Protein AF-A0A2L2WLT0-F1 (afdb_monomer_lite)

Sequence (44 aa):
TLQDYRNEGRIAYIQLGGKILYRESDIERMLADGYRSAYRQTAT

Radius of gyration: 13.49 Å; chains: 1; bounding box: 21×18×46 Å

Structure (mmCIF, N/CA/C/O backbone):
data_AF-A0A2L2WLT0-F1
#
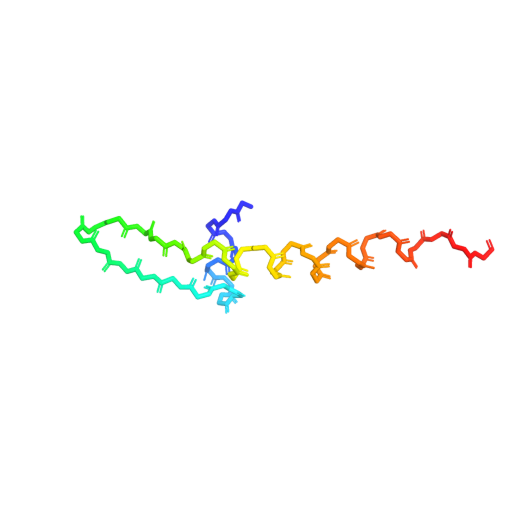_entry.id   AF-A0A2L2WLT0-F1
#
loop_
_atom_site.group_PDB
_atom_site.id
_atom_site.type_symbol
_atom_site.label_atom_id
_atom_site.label_alt_id
_atom_site.label_comp_id
_atom_site.label_asym_id
_atom_site.label_entity_id
_atom_site.label_seq_id
_atom_site.pdbx_PDB_ins_code
_atom_site.Cartn_x
_atom_site.Cartn_y
_atom_site.Cartn_z
_atom_site.occupancy
_atom_site.B_iso_or_equiv
_atom_site.auth_seq_id
_atom_site.auth_comp_id
_atom_site.auth_asym_id
_atom_site.auth_atom_id
_atom_site.pdbx_PDB_model_num
ATOM 1 N N . THR A 1 1 ? 4.141 4.552 -6.257 1.00 77.75 1 THR A N 1
ATOM 2 C CA . THR A 1 1 ? 4.230 4.169 -4.825 1.00 77.75 1 THR A CA 1
ATOM 3 C C . THR A 1 1 ? 3.043 3.275 -4.465 1.00 77.75 1 THR A C 1
ATOM 5 O O . THR A 1 1 ? 2.083 3.273 -5.222 1.00 77.75 1 THR A O 1
ATOM 8 N N . LEU A 1 2 ? 3.042 2.516 -3.353 1.00 79.94 2 LEU A N 1
ATOM 9 C CA . LEU A 1 2 ? 1.858 1.709 -2.957 1.00 79.94 2 LEU A CA 1
ATOM 10 C C . LEU A 1 2 ? 0.593 2.559 -2.728 1.00 79.94 2 LEU A C 1
ATOM 12 O O . LEU A 1 2 ? -0.519 2.062 -2.879 1.00 79.94 2 LEU A O 1
ATOM 16 N N . GLN A 1 3 ? 0.756 3.843 -2.394 1.00 80.62 3 GLN A N 1
ATOM 17 C CA . GLN A 1 3 ? -0.369 4.764 -2.242 1.00 80.62 3 GLN A CA 1
ATOM 18 C C . GLN A 1 3 ? -1.086 5.022 -3.574 1.00 80.62 3 GLN A C 1
ATOM 20 O O . GLN A 1 3 ? -2.310 5.096 -3.583 1.00 80.62 3 GLN A O 1
ATOM 25 N N . ASP A 1 4 ? -0.356 5.083 -4.691 1.00 84.50 4 ASP A N 1
ATOM 26 C CA . ASP A 1 4 ? -0.937 5.325 -6.019 1.00 84.50 4 ASP A CA 1
ATOM 27 C C . ASP A 1 4 ? -1.806 4.143 -6.463 1.00 84.50 4 ASP A C 1
ATOM 29 O O . ASP A 1 4 ? -2.959 4.327 -6.839 1.00 84.50 4 ASP A O 1
ATOM 33 N N . TYR A 1 5 ? -1.318 2.910 -6.282 1.00 80.88 5 TYR A N 1
ATOM 34 C CA . TYR A 1 5 ? -2.085 1.693 -6.583 1.00 80.88 5 TYR A CA 1
ATOM 35 C C . TYR A 1 5 ? -3.380 1.594 -5.773 1.00 80.88 5 TYR A C 1
ATOM 37 O O . TYR A 1 5 ? -4.398 1.127 -6.282 1.00 80.88 5 TYR A O 1
ATOM 45 N N . ARG A 1 6 ? -3.365 2.053 -4.518 1.00 83.19 6 ARG A N 1
ATOM 46 C CA . ARG A 1 6 ? -4.579 2.156 -3.704 1.00 83.19 6 ARG A CA 1
ATOM 47 C C . ARG A 1 6 ? -5.529 3.215 -4.260 1.00 83.19 6 ARG A C 1
ATOM 49 O O . ARG A 1 6 ? -6.717 2.945 -4.395 1.00 83.19 6 ARG A O 1
ATOM 56 N N . ASN A 1 7 ? -5.018 4.410 -4.552 1.00 85.94 7 ASN A N 1
ATOM 57 C CA . ASN A 1 7 ? -5.829 5.530 -5.033 1.00 85.94 7 ASN A CA 1
ATOM 58 C C . ASN A 1 7 ? -6.471 5.225 -6.402 1.00 85.94 7 ASN A C 1
ATOM 60 O O . ASN A 1 7 ? -7.579 5.677 -6.668 1.00 85.94 7 ASN A O 1
ATOM 64 N N . GLU A 1 8 ? -5.817 4.407 -7.228 1.00 86.62 8 GLU A N 1
ATOM 65 C CA . GLU A 1 8 ? -6.328 3.899 -8.509 1.00 86.62 8 GLU A CA 1
ATOM 66 C C . GLU A 1 8 ? -7.256 2.674 -8.367 1.00 86.62 8 GLU A C 1
ATOM 68 O O . GLU A 1 8 ? -7.746 2.153 -9.368 1.00 86.62 8 GLU A O 1
ATOM 73 N N . GLY A 1 9 ? -7.487 2.174 -7.146 1.00 82.38 9 GLY A N 1
ATOM 74 C CA . GLY A 1 9 ? -8.334 1.002 -6.892 1.00 82.38 9 GLY A CA 1
ATOM 75 C C . GLY A 1 9 ? -7.742 -0.326 -7.381 1.00 82.38 9 GLY A C 1
ATOM 76 O O . GLY A 1 9 ? -8.470 -1.299 -7.558 1.00 82.38 9 GLY A O 1
ATOM 77 N N . ARG A 1 10 ? -6.425 -0.380 -7.612 1.00 83.38 10 ARG A N 1
ATOM 78 C CA . ARG A 1 10 ? -5.725 -1.537 -8.194 1.00 83.38 10 ARG A CA 1
ATOM 79 C C . ARG A 1 10 ? -5.317 -2.601 -7.182 1.00 83.38 10 ARG A C 1
ATOM 81 O O . ARG A 1 10 ? -5.026 -3.725 -7.579 1.00 83.38 10 ARG A O 1
ATOM 88 N N . ILE A 1 11 ? -5.284 -2.267 -5.893 1.00 87.88 11 ILE A N 1
ATOM 89 C CA . ILE A 1 11 ? -4.925 -3.205 -4.828 1.00 87.88 11 ILE A CA 1
ATOM 90 C C . ILE A 1 11 ? -5.902 -3.106 -3.657 1.00 87.88 11 ILE A C 1
ATOM 92 O O . ILE A 1 11 ? -6.235 -2.017 -3.184 1.00 87.88 11 ILE A O 1
ATOM 96 N N . ALA A 1 12 ? -6.361 -4.265 -3.187 1.00 88.94 12 ALA A N 1
ATOM 97 C CA . ALA A 1 12 ? -7.218 -4.360 -2.016 1.00 88.94 12 ALA A CA 1
ATOM 98 C C . ALA A 1 12 ? -6.430 -4.046 -0.736 1.00 88.94 12 ALA A C 1
ATOM 100 O O . ALA A 1 12 ? -5.260 -4.408 -0.598 1.00 88.94 12 ALA A O 1
ATOM 101 N N . TYR A 1 13 ? -7.086 -3.398 0.223 1.00 93.44 13 TYR A N 1
ATOM 102 C CA . TYR A 1 13 ? -6.502 -3.067 1.518 1.00 93.44 13 TYR A CA 1
ATOM 103 C C . TYR A 1 13 ? -7.548 -3.148 2.624 1.00 93.44 13 TYR A C 1
ATOM 105 O O . TYR A 1 13 ? -8.752 -3.093 2.371 1.00 93.44 13 TYR A O 1
ATOM 113 N N . ILE A 1 14 ? -7.070 -3.233 3.863 1.00 93.81 14 ILE A N 1
ATOM 114 C CA . ILE A 1 14 ? -7.899 -3.069 5.057 1.00 93.81 14 ILE A CA 1
ATOM 115 C C . ILE A 1 14 ? -7.365 -1.922 5.907 1.00 93.81 14 ILE A C 1
ATOM 117 O O . ILE A 1 14 ? -6.160 -1.653 5.931 1.00 93.81 14 ILE A O 1
ATOM 121 N N . GLN A 1 15 ? -8.269 -1.252 6.617 1.00 94.31 15 GLN A N 1
ATOM 122 C CA . GLN A 1 15 ? -7.913 -0.237 7.596 1.00 94.31 15 GLN A CA 1
ATOM 123 C C . GLN A 1 15 ? -8.114 -0.799 9.001 1.00 94.31 15 GLN A C 1
ATOM 125 O O . GLN A 1 15 ? -9.221 -1.186 9.368 1.00 94.31 15 GLN A O 1
ATOM 130 N N . LEU A 1 16 ? -7.044 -0.826 9.792 1.00 95.81 16 LEU A N 1
ATOM 131 C CA . LEU A 1 16 ? -7.074 -1.286 11.176 1.00 95.81 16 LEU A CA 1
ATOM 132 C C . LEU A 1 16 ? -6.405 -0.241 12.064 1.00 95.81 16 LEU A C 1
ATOM 134 O O . LEU A 1 16 ? -5.215 0.034 11.920 1.00 95.81 16 LEU A O 1
ATOM 138 N N . GLY A 1 17 ? -7.180 0.377 12.959 1.00 94.06 17 GLY A N 1
ATOM 139 C CA . GLY A 1 17 ? -6.665 1.391 13.887 1.00 94.06 17 GLY A CA 1
ATOM 140 C C . GLY A 1 17 ? -5.948 2.555 13.190 1.00 94.06 17 GLY A C 1
ATOM 141 O O . GLY A 1 17 ? -4.895 2.990 13.644 1.00 94.06 17 GLY A O 1
ATOM 142 N N . GLY A 1 18 ? -6.455 3.006 12.037 1.00 93.56 18 GLY A N 1
ATOM 143 C CA . GLY A 1 18 ? -5.841 4.082 11.249 1.00 93.56 18 GLY A CA 1
ATOM 144 C C . GLY A 1 18 ? -4.658 3.656 10.369 1.00 93.56 18 GLY A C 1
ATOM 145 O O . GLY A 1 18 ? -4.209 4.451 9.547 1.00 93.56 18 GLY A O 1
ATOM 146 N N . LYS A 1 19 ? -4.183 2.409 10.473 1.00 92.56 19 LYS A N 1
ATOM 147 C CA . LYS A 1 19 ? -3.139 1.861 9.597 1.00 92.56 19 LYS A CA 1
ATOM 148 C C . LYS A 1 19 ? -3.753 1.190 8.377 1.00 92.56 19 LYS A C 1
ATOM 150 O O . LYS A 1 19 ? -4.781 0.524 8.483 1.00 92.56 19 LYS A O 1
ATOM 155 N N . ILE A 1 20 ? -3.093 1.347 7.234 1.00 92.25 20 ILE A N 1
ATOM 156 C CA . ILE A 1 20 ? -3.411 0.616 6.007 1.00 92.25 20 ILE A CA 1
ATOM 157 C C . ILE A 1 20 ? -2.569 -0.654 5.994 1.00 92.25 20 ILE A C 1
ATOM 159 O O . ILE A 1 20 ? -1.346 -0.581 6.109 1.00 92.25 20 ILE A O 1
ATOM 163 N N . LEU A 1 21 ? -3.226 -1.800 5.847 1.00 93.75 21 LEU A N 1
ATOM 164 C CA . LEU A 1 21 ? -2.572 -3.093 5.699 1.00 93.75 21 LEU A CA 1
ATOM 165 C C . LEU A 1 21 ? -2.923 -3.686 4.341 1.00 93.75 21 LEU A C 1
ATOM 167 O O . LEU A 1 21 ? -4.074 -3.631 3.897 1.00 93.75 21 LEU A O 1
ATOM 171 N N . TYR A 1 22 ? -1.916 -4.283 3.719 1.00 93.62 22 TYR A N 1
ATOM 172 C CA . TYR A 1 22 ? -2.053 -5.047 2.492 1.00 93.62 22 TYR A CA 1
ATOM 173 C C . TYR A 1 22 ? -1.817 -6.514 2.811 1.00 93.62 22 TYR A C 1
ATOM 175 O O . TYR A 1 22 ? -0.982 -6.849 3.655 1.00 93.62 22 TYR A O 1
ATOM 183 N N . ARG A 1 23 ? -2.548 -7.390 2.129 1.00 93.31 23 ARG A N 1
ATOM 184 C CA . ARG A 1 23 ? -2.230 -8.810 2.156 1.00 93.31 23 ARG A CA 1
ATOM 185 C C . ARG A 1 23 ? -0.982 -9.025 1.307 1.00 93.31 23 ARG A C 1
ATOM 187 O O . ARG A 1 23 ? -0.936 -8.579 0.164 1.00 93.31 23 ARG A O 1
ATOM 194 N N . GLU A 1 24 ? -0.002 -9.726 1.861 1.00 93.12 24 GLU A N 1
ATOM 195 C CA . GLU A 1 24 ? 1.252 -10.042 1.173 1.00 93.12 24 GLU A CA 1
ATOM 196 C C . GLU A 1 24 ? 1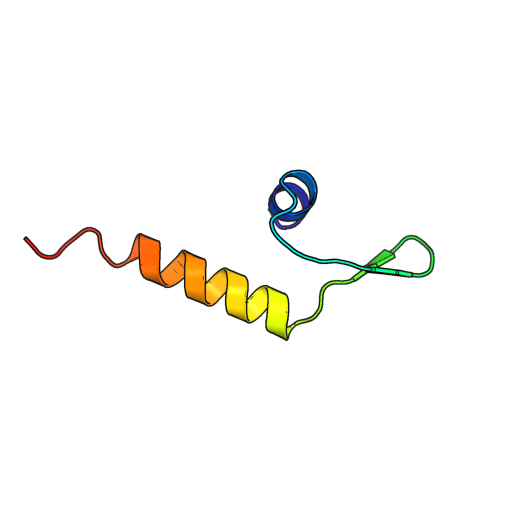.004 -10.715 -0.183 1.00 93.12 24 GLU A C 1
ATOM 198 O O . GLU A 1 24 ? 1.478 -10.221 -1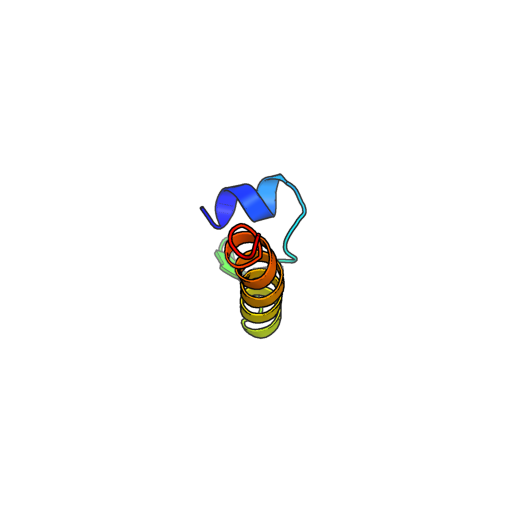.199 1.00 93.12 24 GLU A O 1
ATOM 203 N N . SER A 1 25 ? 0.139 -11.731 -0.236 1.00 91.81 25 SER A N 1
ATOM 204 C CA . SER A 1 25 ? -0.167 -12.435 -1.488 1.00 91.81 25 SER A CA 1
ATOM 205 C C . SER A 1 25 ? -0.801 -11.550 -2.571 1.00 91.81 25 SER A C 1
ATOM 207 O O . SER A 1 25 ? -0.594 -11.785 -3.761 1.00 91.81 25 SER A O 1
ATOM 209 N N . ASP A 1 2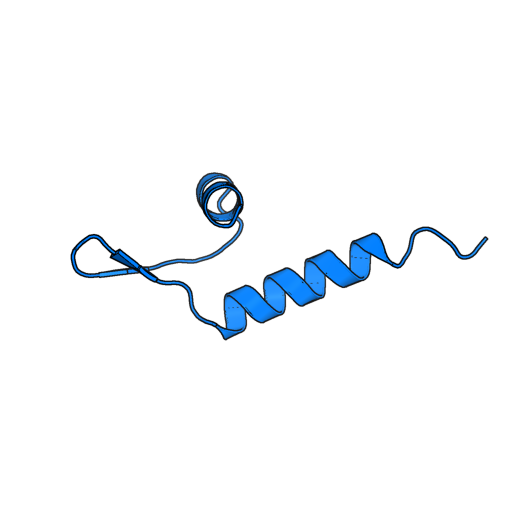6 ? -1.561 -10.517 -2.193 1.00 89.12 26 ASP A N 1
ATOM 210 C CA . ASP A 1 26 ? -2.123 -9.565 -3.157 1.00 89.12 26 ASP A CA 1
ATOM 211 C C . ASP A 1 26 ? -1.042 -8.613 -3.699 1.00 89.12 26 ASP A C 1
ATOM 213 O O . ASP A 1 26 ? -1.060 -8.287 -4.887 1.00 89.12 26 ASP A O 1
ATOM 217 N N . ILE A 1 27 ? -0.064 -8.228 -2.867 1.00 87.62 27 ILE A N 1
ATOM 218 C CA . ILE A 1 27 ? 1.126 -7.471 -3.291 1.00 87.62 27 ILE A CA 1
ATOM 219 C C . ILE A 1 27 ? 1.970 -8.320 -4.248 1.00 87.62 27 ILE A C 1
ATOM 221 O O . ILE A 1 27 ? 2.326 -7.851 -5.328 1.00 87.62 27 ILE A O 1
ATOM 225 N N . GLU A 1 28 ? 2.269 -9.566 -3.881 1.00 90.12 28 GLU A N 1
ATOM 226 C CA . GLU A 1 28 ? 3.069 -10.484 -4.697 1.00 90.12 28 GLU A CA 1
ATOM 227 C C . GLU A 1 28 ? 2.428 -10.739 -6.061 1.00 90.12 28 GLU A C 1
ATOM 229 O O . GLU A 1 28 ? 3.106 -10.661 -7.086 1.00 90.12 28 GLU A O 1
ATOM 234 N N . ARG A 1 29 ? 1.109 -10.973 -6.099 1.00 87.75 29 ARG A N 1
ATOM 235 C CA . ARG A 1 29 ? 0.373 -11.152 -7.356 1.00 87.75 29 ARG A CA 1
ATOM 236 C C . ARG A 1 29 ? 0.423 -9.899 -8.227 1.00 87.75 29 ARG A C 1
ATOM 238 O O . ARG A 1 29 ? 0.755 -9.999 -9.403 1.00 87.75 29 ARG A O 1
ATOM 245 N N . MET A 1 30 ? 0.161 -8.724 -7.650 1.00 85.31 30 MET A N 1
ATOM 246 C CA . MET A 1 30 ? 0.253 -7.450 -8.371 1.00 85.31 30 MET A CA 1
ATOM 247 C C . MET A 1 30 ? 1.657 -7.239 -8.960 1.00 85.31 30 MET A C 1
ATOM 249 O O . MET A 1 30 ? 1.795 -6.811 -10.107 1.00 85.31 30 MET A O 1
ATOM 253 N N . LEU A 1 31 ? 2.703 -7.551 -8.190 1.00 84.69 31 LEU A N 1
ATOM 254 C CA . LEU A 1 31 ? 4.085 -7.461 -8.652 1.00 84.69 31 LEU A CA 1
ATOM 255 C C . LEU A 1 31 ? 4.361 -8.446 -9.786 1.00 84.69 31 LEU A C 1
ATOM 257 O O . LEU A 1 31 ? 4.948 -8.040 -10.784 1.00 84.69 31 LEU A O 1
ATOM 261 N N . ALA A 1 32 ? 3.917 -9.698 -9.672 1.00 84.88 32 ALA A N 1
ATOM 262 C CA . ALA A 1 32 ? 4.085 -10.709 -10.711 1.00 84.88 32 ALA A CA 1
ATOM 263 C C . ALA A 1 32 ? 3.384 -10.316 -12.024 1.00 84.88 32 ALA A C 1
ATOM 265 O O . ALA A 1 32 ? 3.984 -10.421 -13.098 1.00 84.88 32 ALA A O 1
ATOM 266 N N . ASP A 1 33 ? 2.155 -9.802 -11.943 1.00 81.69 33 ASP A N 1
ATOM 267 C CA . ASP A 1 33 ? 1.380 -9.338 -13.099 1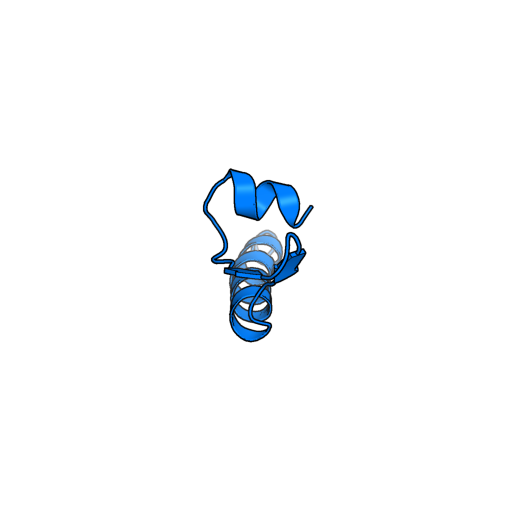.00 81.69 33 ASP A CA 1
ATOM 268 C C . ASP A 1 33 ? 2.037 -8.112 -13.769 1.00 81.69 33 ASP A C 1
ATOM 270 O O . ASP A 1 33 ? 2.148 -8.033 -14.999 1.00 81.69 33 ASP A O 1
ATOM 274 N N . GLY A 1 34 ? 2.550 -7.172 -12.967 1.00 73.06 34 GLY A N 1
ATOM 275 C CA . GLY A 1 34 ? 3.262 -5.987 -13.448 1.00 73.06 34 GLY A CA 1
ATOM 276 C C . GLY A 1 34 ? 4.636 -6.296 -14.059 1.00 73.06 34 GLY A C 1
ATOM 277 O O . GLY A 1 34 ? 4.963 -5.791 -15.135 1.00 73.06 34 GLY A O 1
ATOM 278 N N . TYR A 1 35 ? 5.435 -7.167 -13.430 1.00 63.19 35 TYR A N 1
ATOM 279 C CA . TYR A 1 35 ? 6.781 -7.529 -13.902 1.00 63.19 35 TYR A CA 1
ATOM 280 C C . TYR A 1 35 ? 6.753 -8.264 -15.244 1.00 63.19 35 TYR A C 1
ATOM 282 O O . TYR A 1 35 ? 7.604 -8.031 -16.106 1.00 63.19 35 TYR A O 1
ATOM 290 N N . ARG A 1 36 ? 5.746 -9.120 -15.460 1.00 55.25 36 ARG A N 1
ATOM 291 C CA . ARG A 1 36 ? 5.581 -9.883 -16.708 1.00 55.25 36 ARG A CA 1
ATOM 292 C C . ARG A 1 36 ? 5.315 -8.986 -17.924 1.00 55.25 36 ARG A C 1
ATOM 294 O O . ARG A 1 36 ? 5.590 -9.389 -19.051 1.00 55.25 36 ARG A O 1
ATOM 301 N N . SER A 1 37 ? 4.821 -7.772 -17.687 1.00 54.47 37 SER A N 1
ATOM 302 C CA . SER A 1 37 ? 4.505 -6.776 -18.716 1.00 54.47 37 SER A CA 1
ATOM 303 C C . SER A 1 37 ? 5.721 -5.926 -19.114 1.00 54.47 37 SER A C 1
ATOM 305 O O . SER A 1 37 ? 5.837 -5.521 -20.269 1.00 54.47 37 SER A O 1
ATOM 307 N N . ALA A 1 38 ? 6.661 -5.695 -18.189 1.00 57.00 38 ALA A N 1
ATOM 308 C CA . ALA A 1 38 ? 7.873 -4.909 -18.443 1.00 57.00 38 ALA A CA 1
ATOM 309 C C . ALA A 1 38 ? 8.953 -5.693 -19.215 1.00 57.00 38 ALA A C 1
ATOM 311 O O . ALA A 1 38 ? 9.669 -5.116 -20.026 1.00 57.00 38 ALA A O 1
ATOM 312 N N . TYR A 1 39 ? 9.037 -7.015 -19.019 1.00 54.81 39 TYR A N 1
ATOM 313 C CA . TYR A 1 39 ? 10.054 -7.876 -19.651 1.00 54.81 39 TYR A CA 1
ATOM 314 C C . TYR A 1 39 ? 9.640 -8.493 -20.996 1.00 54.81 39 TYR A C 1
ATOM 316 O O . TYR A 1 39 ? 10.393 -9.269 -21.578 1.00 54.81 39 TYR A O 1
ATOM 324 N N . ARG A 1 40 ? 8.456 -8.155 -21.523 1.00 55.78 40 ARG A N 1
ATOM 325 C CA . ARG A 1 40 ? 7.977 -8.639 -22.832 1.00 55.78 40 ARG A CA 1
ATOM 326 C C . ARG A 1 40 ? 8.103 -7.601 -23.956 1.00 55.78 40 ARG A C 1
ATOM 328 O O . ARG A 1 40 ? 7.483 -7.762 -25.000 1.00 55.78 40 ARG A O 1
ATOM 335 N N . GLN A 1 41 ? 8.915 -6.563 -23.751 1.00 57.94 41 GLN A N 1
ATOM 336 C CA . GLN A 1 41 ? 9.251 -5.539 -24.745 1.00 57.94 41 GLN A CA 1
ATOM 337 C C . GLN A 1 41 ? 10.737 -5.601 -25.131 1.00 57.94 41 GLN A C 1
ATOM 339 O O . GLN A 1 41 ? 11.426 -4.609 -24.982 1.00 57.94 41 GLN A O 1
ATOM 344 N N . THR A 1 42 ? 11.245 -6.751 -25.582 1.00 55.31 42 THR A N 1
ATOM 345 C CA . THR A 1 42 ? 12.475 -6.864 -26.404 1.00 55.31 42 THR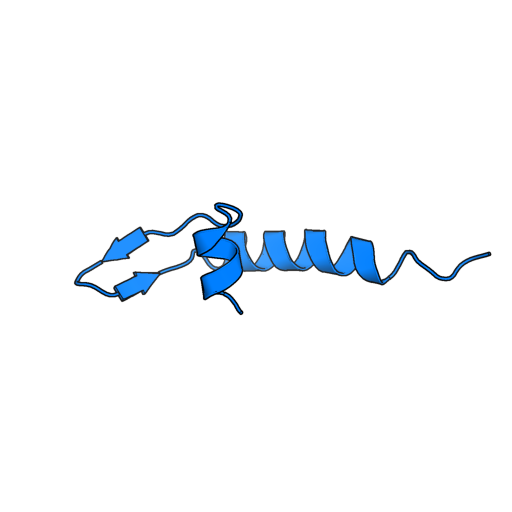 A CA 1
ATOM 346 C C . THR A 1 42 ? 12.702 -8.328 -26.791 1.00 55.31 42 THR A C 1
ATOM 348 O O . THR A 1 42 ? 13.559 -9.028 -26.262 1.00 55.31 42 THR A O 1
ATOM 351 N N . ALA A 1 43 ? 11.899 -8.820 -27.728 1.00 56.53 43 ALA A N 1
ATOM 352 C CA . ALA A 1 43 ? 12.259 -9.977 -28.542 1.00 56.53 43 ALA A CA 1
ATOM 353 C C . ALA A 1 43 ? 11.610 -9.792 -29.919 1.00 56.53 43 ALA A C 1
ATOM 355 O O . ALA A 1 43 ? 10.563 -10.361 -30.222 1.00 56.53 43 ALA A O 1
ATOM 356 N N . THR A 1 44 ? 12.183 -8.893 -30.712 1.00 49.31 44 THR A N 1
ATOM 357 C CA . THR A 1 44 ? 12.020 -8.822 -32.168 1.00 49.31 44 THR A CA 1
ATOM 358 C C . THR A 1 44 ? 13.400 -8.590 -32.747 1.00 49.31 44 THR A C 1
ATOM 360 O O . THR A 1 44 ? 14.138 -7.783 -32.136 1.00 49.31 44 THR A O 1
#

Foldseek 3Di:
DVVVCVVVVNADWDADPNDTDGDPVRVVVVCVVVVVVVVPPDDD

Secondary structure (DSSP, 8-state):
-HHHHHHTT-S--EEETTEEE--HHHHHHHHHHHHHHHTTS---

pLDDT: mean 80.48, std 14.27, range [49.31, 95.81]